Protein AF-A0A645CSG0-F1 (afdb_monomer_lite)

Structure (mmCIF, N/CA/C/O backbone):
data_AF-A0A645CSG0-F1
#
_entry.id   AF-A0A645CSG0-F1
#
loop_
_atom_site.group_PDB
_atom_site.id
_atom_sit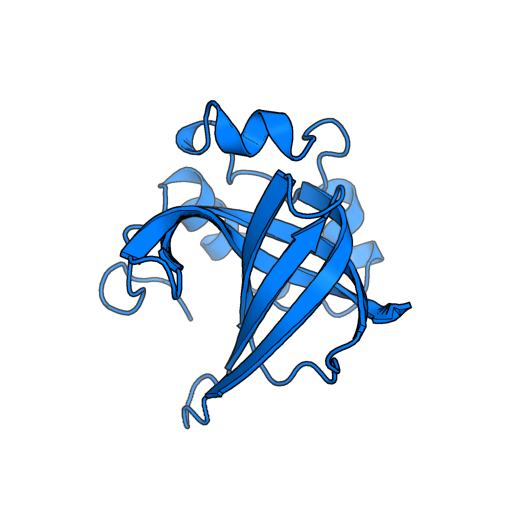e.type_symbol
_atom_site.label_atom_id
_atom_site.label_alt_id
_atom_site.label_comp_id
_atom_site.label_asym_id
_atom_site.label_entity_id
_atom_site.label_seq_id
_atom_site.pdbx_PDB_ins_code
_atom_site.Cartn_x
_atom_site.Cartn_y
_atom_site.Cartn_z
_atom_site.occupancy
_atom_site.B_iso_or_equiv
_atom_site.auth_seq_id
_atom_site.auth_comp_id
_atom_site.auth_asym_id
_atom_site.auth_atom_id
_atom_site.pdbx_PDB_model_num
ATOM 1 N N . MET A 1 1 ? 5.595 -3.168 16.552 1.00 42.88 1 MET A N 1
ATOM 2 C CA . MET A 1 1 ? 5.285 -1.873 15.912 1.00 42.88 1 MET A CA 1
ATOM 3 C C . MET A 1 1 ? 6.464 -1.494 15.038 1.00 42.88 1 MET A C 1
ATOM 5 O O . MET A 1 1 ? 7.577 -1.542 15.539 1.00 42.88 1 MET A O 1
ATOM 9 N N . LEU A 1 2 ? 6.244 -1.114 13.776 1.00 38.47 2 LEU A N 1
ATOM 10 C CA . LEU A 1 2 ? 7.280 -0.575 12.869 1.00 38.47 2 LEU A CA 1
ATOM 11 C C . LEU A 1 2 ? 7.760 0.838 13.285 1.00 38.47 2 LEU A C 1
ATOM 13 O O . LEU A 1 2 ? 8.265 1.604 12.472 1.00 38.47 2 LEU A O 1
ATOM 17 N N . SER A 1 3 ? 7.572 1.211 14.552 1.00 40.81 3 SER A N 1
ATOM 18 C CA . SER A 1 3 ? 7.763 2.559 15.075 1.00 40.81 3 SER A CA 1
ATOM 19 C C . SER A 1 3 ? 9.126 2.703 15.749 1.00 40.81 3 SER A C 1
ATOM 21 O O . SER A 1 3 ? 9.197 2.961 16.943 1.00 40.81 3 SER A O 1
ATOM 23 N N . THR A 1 4 ? 10.203 2.520 14.996 1.00 39.25 4 THR A N 1
ATOM 24 C CA . THR A 1 4 ? 11.488 3.201 15.209 1.00 39.25 4 THR A CA 1
ATOM 25 C C . THR A 1 4 ? 12.302 3.044 13.927 1.00 39.25 4 THR A C 1
ATOM 27 O O . THR A 1 4 ? 12.318 1.973 13.320 1.00 39.25 4 THR A O 1
ATOM 30 N N . ASN A 1 5 ? 13.036 4.090 13.538 1.00 45.50 5 ASN A N 1
ATOM 31 C CA . ASN A 1 5 ? 14.018 4.057 12.442 1.00 45.50 5 ASN A CA 1
ATOM 32 C C . ASN A 1 5 ? 15.084 2.940 12.576 1.00 45.50 5 ASN A C 1
ATOM 34 O O . ASN A 1 5 ? 15.883 2.767 11.664 1.00 45.50 5 ASN A O 1
ATOM 38 N N . ASP A 1 6 ? 15.094 2.180 13.674 1.00 39.22 6 ASP A N 1
ATOM 39 C CA . ASP A 1 6 ? 16.020 1.074 13.924 1.00 39.22 6 ASP A CA 1
ATOM 40 C C . ASP A 1 6 ? 15.569 -0.274 13.332 1.00 39.22 6 ASP A C 1
ATOM 42 O O . ASP A 1 6 ? 16.352 -1.220 13.321 1.00 39.22 6 ASP A O 1
ATOM 46 N N . SER A 1 7 ? 14.327 -0.394 12.841 1.00 43.34 7 SER A N 1
ATOM 47 C CA . SER A 1 7 ? 13.792 -1.668 12.313 1.00 43.34 7 SER A CA 1
ATOM 48 C C . SER A 1 7 ? 13.288 -1.613 10.866 1.00 43.34 7 SER A C 1
ATOM 50 O O . SER A 1 7 ? 13.097 -2.658 10.243 1.00 43.34 7 SER A O 1
ATOM 52 N N . ALA A 1 8 ? 13.125 -0.419 10.290 1.00 47.28 8 ALA A N 1
ATOM 53 C CA . ALA A 1 8 ? 12.802 -0.264 8.876 1.00 47.28 8 ALA A CA 1
ATOM 54 C C . ALA A 1 8 ? 14.089 -0.312 8.025 1.00 47.28 8 ALA A C 1
ATOM 56 O O . ALA A 1 8 ? 15.052 0.382 8.347 1.00 47.28 8 ALA A O 1
ATOM 57 N N . PRO A 1 9 ? 14.131 -1.056 6.901 1.00 54.41 9 PRO A N 1
ATOM 58 C CA . PRO A 1 9 ? 15.322 -1.119 6.045 1.00 54.41 9 PRO A CA 1
ATOM 59 C C . PRO A 1 9 ? 15.612 0.192 5.280 1.00 54.41 9 PRO A C 1
ATOM 61 O O . PRO A 1 9 ? 16.505 0.231 4.435 1.00 54.41 9 PRO A O 1
ATOM 64 N N . PHE A 1 10 ? 14.846 1.256 5.538 1.00 62.50 10 PHE A N 1
ATOM 65 C CA . PHE A 1 10 ? 14.898 2.555 4.873 1.00 62.50 10 PHE A CA 1
ATOM 66 C C . PHE A 1 10 ? 14.321 3.651 5.791 1.00 62.50 10 PHE A C 1
ATOM 68 O O . PHE A 1 10 ? 13.457 3.362 6.622 1.00 62.50 10 PHE A O 1
ATOM 75 N N . PRO A 1 11 ? 14.764 4.915 5.648 1.00 67.06 11 PRO A N 1
ATOM 76 C CA . PRO A 1 11 ? 14.239 6.028 6.432 1.00 67.06 11 PRO A CA 1
ATOM 77 C C . PRO A 1 11 ? 12.787 6.336 6.045 1.00 67.06 11 PRO A C 1
ATOM 79 O O . PRO A 1 11 ? 12.492 6.612 4.881 1.00 67.06 11 PRO A O 1
ATOM 82 N N . ILE A 1 12 ? 11.893 6.322 7.034 1.00 75.94 12 ILE A N 1
ATOM 83 C CA . ILE A 1 12 ? 10.473 6.652 6.860 1.00 75.94 12 ILE A CA 1
ATOM 84 C C . ILE A 1 12 ? 10.283 8.177 7.022 1.00 75.94 12 ILE A C 1
ATOM 86 O O . ILE A 1 12 ? 10.789 8.746 7.995 1.00 75.94 12 ILE A O 1
ATOM 90 N N . PRO A 1 13 ? 9.568 8.865 6.106 1.00 83.06 13 PRO A N 1
ATOM 91 C CA . PRO A 1 13 ? 9.241 10.283 6.226 1.00 83.06 13 PRO A CA 1
ATOM 92 C C . PRO A 1 13 ? 8.512 10.613 7.533 1.00 83.06 13 PRO A C 1
ATOM 94 O O . PRO A 1 13 ? 7.685 9.836 8.005 1.00 83.06 13 PRO A O 1
ATOM 97 N N . GLU A 1 14 ? 8.766 11.802 8.088 1.00 87.06 14 GLU A N 1
ATOM 98 C CA . GLU A 1 14 ? 8.161 12.256 9.351 1.00 87.06 14 GLU A CA 1
ATOM 99 C C . GLU A 1 14 ? 6.629 12.186 9.325 1.00 87.06 14 GLU A C 1
ATOM 101 O O . GLU A 1 14 ? 6.039 11.608 10.231 1.00 87.06 14 GLU A O 1
ATOM 106 N N . LYS A 1 15 ? 5.994 12.667 8.246 1.00 90.25 15 LYS A N 1
ATOM 107 C CA . LYS A 1 15 ? 4.535 12.580 8.063 1.00 90.25 15 LYS A CA 1
ATOM 108 C C . LYS A 1 15 ? 4.014 11.147 8.199 1.00 90.25 15 LYS A C 1
ATOM 110 O O . LYS A 1 15 ? 3.059 10.917 8.935 1.00 90.25 15 LYS A O 1
ATOM 115 N N . SER A 1 16 ? 4.677 10.197 7.538 1.00 89.88 16 SER A N 1
ATOM 116 C CA . SER A 1 16 ? 4.322 8.778 7.597 1.00 89.88 16 SER A CA 1
ATOM 117 C C . SER A 1 16 ? 4.498 8.224 9.011 1.00 89.88 16 SER A C 1
ATOM 119 O O . SER A 1 16 ? 3.626 7.512 9.493 1.00 89.88 16 SER A O 1
ATOM 121 N N . ASN A 1 17 ? 5.574 8.587 9.717 1.00 88.56 17 ASN A N 1
ATOM 122 C CA . ASN A 1 17 ? 5.779 8.179 11.112 1.00 88.56 17 ASN A CA 1
ATOM 123 C C . ASN A 1 17 ? 4.699 8.726 12.054 1.00 88.56 17 ASN A C 1
ATOM 125 O O . ASN A 1 17 ? 4.217 7.989 12.918 1.00 88.56 17 ASN A O 1
ATOM 129 N N . THR A 1 18 ? 4.300 9.989 11.886 1.00 91.88 18 THR A N 1
ATOM 130 C CA . THR A 1 18 ? 3.202 10.590 12.654 1.00 91.88 18 THR A CA 1
ATOM 131 C C . THR A 1 18 ? 1.899 9.841 12.396 1.00 91.88 18 THR A C 1
ATOM 133 O O . THR A 1 18 ? 1.286 9.360 13.346 1.00 91.88 18 THR A O 1
ATOM 136 N N . PHE A 1 19 ? 1.538 9.630 11.126 1.00 94.19 19 PHE A N 1
ATOM 137 C CA . PHE A 1 19 ? 0.323 8.901 10.754 1.00 94.19 19 PHE A CA 1
ATOM 138 C C . PHE A 1 19 ? 0.298 7.480 11.336 1.00 94.19 19 PHE A C 1
ATOM 140 O O . PHE A 1 19 ? -0.701 7.058 11.912 1.00 94.19 19 PHE A O 1
ATOM 147 N N . LEU A 1 20 ? 1.412 6.744 11.242 1.00 91.94 20 LEU A N 1
ATOM 148 C CA . LEU A 1 20 ? 1.533 5.394 11.806 1.00 91.94 20 LEU A CA 1
ATOM 149 C C . LEU A 1 20 ? 1.358 5.367 13.325 1.00 91.94 20 LEU A C 1
ATOM 151 O O . LEU A 1 20 ? 0.818 4.401 13.856 1.00 91.94 20 LEU A O 1
ATOM 155 N N . SER A 1 21 ? 1.827 6.405 14.018 1.00 91.00 21 SER A N 1
ATOM 156 C CA . SER A 1 21 ? 1.740 6.502 15.477 1.00 91.00 21 SER A CA 1
ATOM 157 C C . SER A 1 21 ? 0.322 6.836 15.946 1.00 91.00 21 SER A C 1
ATOM 159 O O . SER A 1 21 ? -0.102 6.361 16.996 1.00 91.00 21 SER A O 1
ATOM 161 N N . GLU A 1 22 ? -0.416 7.628 15.168 1.00 94.94 22 GLU A N 1
ATOM 162 C CA . GLU A 1 22 ? -1.797 8.029 15.465 1.00 94.94 22 GLU A CA 1
ATOM 163 C C . GLU A 1 22 ? -2.826 6.958 15.065 1.00 94.94 22 GLU A C 1
ATOM 165 O O . GLU A 1 22 ? -3.877 6.853 15.696 1.00 94.94 22 GLU A O 1
ATOM 170 N N . HIS A 1 23 ? -2.506 6.129 14.065 1.00 94.94 23 HIS A N 1
ATOM 171 C CA . HIS A 1 23 ? -3.428 5.171 13.442 1.00 94.94 23 HIS A CA 1
ATOM 172 C C . HIS A 1 23 ? -2.858 3.747 13.392 1.00 94.94 23 HIS A C 1
ATOM 174 O O . HIS A 1 23 ? -2.832 3.084 12.352 1.00 94.94 23 HIS A O 1
ATOM 180 N N . THR A 1 24 ? -2.353 3.266 14.529 1.00 89.31 24 THR A N 1
ATOM 181 C CA . THR A 1 24 ? -1.692 1.947 14.617 1.00 89.31 24 THR A CA 1
ATOM 182 C C . THR A 1 24 ? -2.603 0.769 14.247 1.00 89.31 24 THR A C 1
ATOM 184 O O . THR A 1 24 ? -2.116 -0.275 13.821 1.00 89.31 24 THR A O 1
ATOM 187 N N . ASP A 1 25 ? -3.919 0.936 14.375 1.00 93.50 25 ASP A N 1
ATOM 188 C CA . ASP A 1 25 ? -4.961 -0.046 14.073 1.00 93.50 25 ASP A CA 1
ATOM 189 C C . ASP A 1 25 ? -5.346 -0.104 12.583 1.00 93.50 25 ASP A C 1
ATOM 191 O O . ASP A 1 25 ? -6.175 -0.929 12.200 1.00 93.50 25 ASP A O 1
ATOM 195 N N . PHE A 1 26 ? -4.747 0.739 11.733 1.00 95.19 26 PHE A N 1
ATOM 196 C CA . PHE A 1 26 ? -5.016 0.764 10.290 1.00 95.19 26 PHE A CA 1
ATOM 197 C C . PHE A 1 26 ? -4.119 -0.191 9.492 1.00 95.19 26 PHE A C 1
ATOM 199 O O . PHE A 1 26 ? -4.263 -0.277 8.275 1.00 95.19 26 PHE A O 1
ATOM 206 N N . PHE A 1 27 ? -3.181 -0.900 10.126 1.00 93.06 27 PHE A N 1
ATOM 207 C CA . PH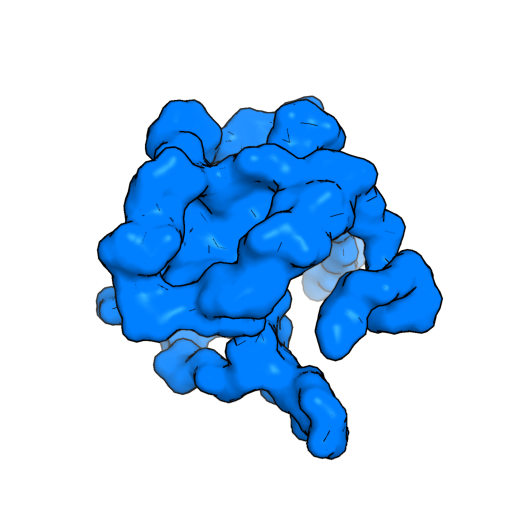E A 1 27 ? -2.163 -1.688 9.425 1.00 93.06 27 PHE A CA 1
ATOM 208 C C . PHE A 1 27 ? -2.045 -3.116 9.997 1.00 93.06 27 PHE A C 1
ATOM 210 O O . PHE A 1 27 ? -1.225 -3.355 10.887 1.00 93.06 27 PHE A O 1
ATOM 217 N N . PRO A 1 28 ? -2.823 -4.084 9.477 1.00 94.00 28 PRO A N 1
ATOM 218 C CA . PRO A 1 28 ? -3.899 -3.912 8.499 1.00 94.00 28 PRO A CA 1
ATOM 219 C C . PRO A 1 28 ? -5.216 -3.456 9.147 1.00 94.00 28 PRO A C 1
ATOM 221 O O . PRO A 1 28 ? -5.564 -3.866 10.258 1.00 94.00 28 PRO A O 1
ATOM 224 N N . ALA A 1 29 ? -5.974 -2.653 8.408 1.00 95.44 29 ALA A N 1
ATOM 225 C CA . ALA A 1 29 ? -7.338 -2.291 8.746 1.00 95.44 29 ALA A CA 1
ATOM 226 C C . ALA A 1 29 ? -8.254 -3.511 8.601 1.00 95.44 29 ALA A C 1
ATOM 228 O O . ALA A 1 29 ? -8.070 -4.354 7.722 1.00 95.44 29 ALA A O 1
ATOM 229 N N . GLN A 1 30 ? -9.269 -3.595 9.457 1.00 93.75 30 GLN A N 1
ATOM 230 C CA . GLN A 1 30 ? -10.212 -4.719 9.469 1.00 93.75 30 GLN A CA 1
ATOM 231 C C . GLN A 1 30 ? -11.331 -4.563 8.432 1.00 93.75 30 GLN A C 1
ATOM 233 O O . GLN A 1 30 ? -12.026 -5.526 8.116 1.00 93.75 30 GLN A O 1
ATOM 238 N N . SER A 1 31 ? -11.534 -3.345 7.927 1.00 95.38 31 SER A N 1
ATOM 239 C CA . SER A 1 31 ? -12.569 -3.016 6.946 1.00 95.38 31 SER A CA 1
ATOM 240 C C . SER A 1 31 ? -12.217 -1.729 6.200 1.00 95.38 31 SER A C 1
ATOM 242 O O . SER A 1 31 ? -11.456 -0.903 6.709 1.00 95.38 31 SER A O 1
ATOM 244 N N . PHE A 1 32 ? -12.796 -1.535 5.015 1.00 95.81 32 PHE A N 1
ATOM 245 C CA . PHE A 1 32 ? -12.658 -0.286 4.264 1.00 95.81 32 PHE A CA 1
ATOM 246 C C . PHE A 1 32 ? -13.243 0.906 5.042 1.00 95.81 32 PHE A C 1
ATOM 248 O O . PHE A 1 32 ? -12.676 1.998 5.045 1.00 95.81 32 PHE A O 1
ATOM 255 N N . GLU A 1 33 ? -14.345 0.690 5.761 1.00 97.19 33 GLU A N 1
ATOM 256 C CA . GLU A 1 33 ? -15.058 1.718 6.516 1.00 97.19 33 GLU A CA 1
ATOM 257 C C . GLU A 1 33 ? -14.195 2.358 7.608 1.00 97.19 33 GLU A C 1
ATOM 259 O O . GLU A 1 33 ? -14.372 3.541 7.896 1.00 97.19 33 GLU A O 1
ATOM 264 N N . GLN A 1 34 ? -13.253 1.600 8.182 1.00 96.81 34 GLN A N 1
ATOM 265 C CA . GLN A 1 34 ? -12.315 2.082 9.202 1.00 96.81 34 GLN A CA 1
ATOM 266 C C . GLN A 1 34 ? -11.387 3.178 8.662 1.00 96.81 34 GLN A C 1
ATOM 268 O O . GLN A 1 34 ? -10.974 4.060 9.409 1.00 96.81 34 GLN A O 1
ATOM 273 N N . ILE A 1 35 ? -11.059 3.122 7.369 1.00 97.31 35 ILE A N 1
ATOM 274 C CA . ILE A 1 35 ? -10.016 3.957 6.769 1.00 97.31 35 ILE A CA 1
ATOM 275 C C . ILE A 1 35 ? -10.543 4.983 5.769 1.00 97.31 35 ILE A C 1
ATOM 277 O O . ILE A 1 35 ? -9.784 5.855 5.356 1.00 97.31 35 ILE A O 1
ATOM 281 N N . GLN A 1 36 ? -11.819 4.899 5.378 1.00 96.75 36 GLN A N 1
ATOM 282 C CA . GLN A 1 36 ? -12.382 5.649 4.250 1.00 96.75 36 GLN A CA 1
ATOM 283 C C . GLN A 1 36 ? -12.146 7.168 4.314 1.00 96.75 36 GLN A C 1
ATOM 285 O O . GLN A 1 36 ? -11.814 7.779 3.298 1.00 96.75 36 GLN A O 1
ATOM 290 N N . ASP A 1 37 ? -12.232 7.761 5.508 1.00 96.88 37 ASP A N 1
ATOM 291 C CA . ASP A 1 37 ? -12.079 9.208 5.723 1.00 96.88 37 ASP A CA 1
ATOM 292 C C . ASP A 1 37 ? -10.619 9.687 5.618 1.00 96.88 37 ASP A C 1
ATOM 294 O O . ASP A 1 37 ? -10.348 10.884 5.501 1.00 96.88 37 ASP A O 1
ATOM 298 N N . TYR A 1 38 ? -9.669 8.751 5.622 1.00 96.81 38 TYR A N 1
ATOM 299 C CA . TYR A 1 38 ? -8.231 9.007 5.561 1.00 96.81 38 TYR A CA 1
ATOM 300 C C . TYR A 1 38 ? -7.645 8.755 4.171 1.00 96.81 38 TYR A C 1
ATOM 302 O O . TYR A 1 38 ? -6.436 8.897 3.974 1.00 96.81 38 TYR A O 1
ATOM 310 N N . ILE A 1 39 ? -8.484 8.390 3.198 1.00 96.50 39 ILE A N 1
ATOM 311 C CA . ILE A 1 39 ? -8.062 8.124 1.825 1.00 96.50 39 ILE A CA 1
ATOM 312 C C . ILE A 1 39 ? -8.113 9.417 1.015 1.00 96.50 39 ILE A C 1
ATOM 314 O O . ILE A 1 39 ? -9.156 10.051 0.865 1.00 96.50 39 ILE A O 1
ATOM 318 N N . ASP A 1 40 ? -6.987 9.776 0.408 1.00 94.69 40 ASP A N 1
ATOM 319 C CA . ASP A 1 40 ? -6.930 10.839 -0.583 1.00 94.69 40 ASP A CA 1
ATOM 320 C C . ASP A 1 40 ? -7.012 10.271 -2.003 1.00 94.69 40 ASP A C 1
ATOM 322 O O . ASP A 1 40 ? -6.030 9.804 -2.586 1.00 94.69 40 ASP A O 1
ATOM 326 N N . LEU A 1 41 ? -8.210 10.335 -2.584 1.00 92.00 41 LEU A N 1
ATOM 327 C CA . LEU A 1 41 ? -8.470 9.864 -3.946 1.00 92.00 41 LEU A CA 1
ATOM 328 C C . LEU A 1 41 ? -7.881 10.781 -5.031 1.00 92.00 41 LEU A C 1
ATOM 330 O O . LEU A 1 41 ? -7.916 10.426 -6.208 1.00 92.00 41 LEU A O 1
ATOM 334 N N . THR A 1 42 ? -7.344 11.952 -4.669 1.00 90.12 42 THR A N 1
ATOM 335 C CA . THR A 1 42 ? -6.714 12.873 -5.631 1.00 90.12 42 THR A CA 1
ATOM 336 C C . THR A 1 42 ? -5.248 12.519 -5.905 1.00 90.12 42 THR A C 1
ATOM 338 O O . THR A 1 42 ? -4.666 12.961 -6.903 1.00 90.12 42 THR A O 1
ATOM 341 N N . ILE A 1 43 ? -4.638 11.677 -5.061 1.00 87.06 43 ILE A N 1
ATOM 342 C CA . ILE A 1 43 ? -3.245 11.254 -5.203 1.00 87.06 43 ILE A CA 1
ATOM 343 C C . ILE A 1 43 ? -3.148 10.086 -6.188 1.00 87.06 43 ILE A C 1
ATOM 345 O O . ILE A 1 43 ? -3.213 8.913 -5.838 1.00 87.06 43 ILE A O 1
ATOM 349 N N . GLU A 1 44 ? -2.934 10.422 -7.455 1.00 85.75 44 GLU A N 1
ATOM 350 C CA . GLU A 1 44 ? -2.562 9.447 -8.481 1.00 85.75 44 GLU A CA 1
ATOM 351 C C . GLU A 1 44 ? -1.106 8.931 -8.358 1.00 85.75 44 GLU A C 1
ATOM 353 O O . GLU A 1 44 ? -0.225 9.662 -7.892 1.00 85.75 44 GLU A O 1
ATOM 358 N N . PRO A 1 45 ? -0.793 7.739 -8.912 1.00 83.38 45 PRO A N 1
ATOM 359 C CA . PRO A 1 45 ? 0.565 7.181 -8.967 1.00 83.38 45 PRO A CA 1
ATOM 360 C C . PRO A 1 45 ? 1.667 8.145 -9.427 1.00 83.38 45 PRO A C 1
ATOM 362 O O . PRO A 1 45 ? 2.746 8.200 -8.841 1.00 83.38 45 PRO A O 1
ATOM 365 N N . LYS A 1 46 ? 1.383 8.971 -10.441 1.00 84.56 46 LYS A N 1
ATOM 366 C CA . LYS A 1 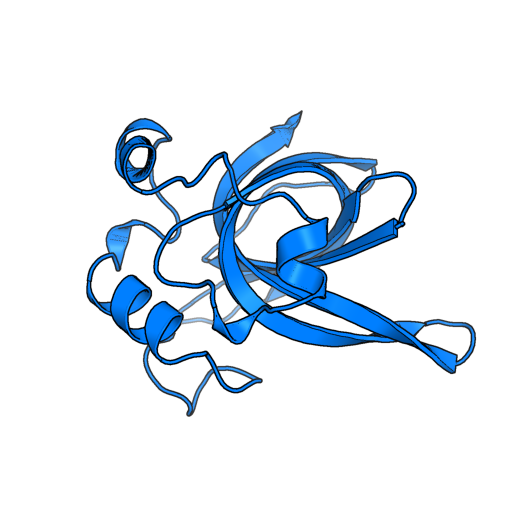46 ? 2.336 9.947 -10.996 1.00 84.56 46 LYS A CA 1
ATOM 367 C C . LYS A 1 46 ? 2.750 11.039 -9.998 1.00 84.56 46 LYS A C 1
ATOM 369 O O . LYS A 1 46 ? 3.795 11.666 -10.180 1.00 84.56 46 LYS A O 1
ATOM 374 N N . HIS A 1 47 ? 1.920 11.316 -8.988 1.00 84.69 47 HIS A N 1
ATOM 375 C CA . HIS A 1 47 ? 2.221 12.309 -7.958 1.00 84.69 47 HIS A CA 1
ATOM 376 C C . HIS A 1 47 ? 3.256 11.777 -6.981 1.00 84.69 47 HIS A C 1
ATOM 378 O O . HIS A 1 47 ? 4.209 12.499 -6.671 1.00 84.69 47 HIS A O 1
ATOM 384 N N . LEU A 1 48 ? 3.105 10.509 -6.581 1.00 79.12 48 LEU A N 1
ATOM 385 C CA . LEU A 1 48 ? 4.073 9.810 -5.748 1.00 79.12 48 LEU A CA 1
ATOM 386 C C . LEU A 1 48 ? 5.446 9.957 -6.400 1.00 79.12 48 LEU A C 1
ATOM 388 O O . LEU A 1 48 ? 6.308 10.641 -5.854 1.00 79.12 48 LEU A O 1
ATOM 392 N N . ASP A 1 49 ? 5.616 9.509 -7.642 1.00 72.06 49 ASP A N 1
ATOM 393 C CA . ASP A 1 49 ? 6.889 9.580 -8.372 1.00 72.06 49 ASP A CA 1
ATOM 394 C C . ASP A 1 49 ? 7.581 10.947 -8.403 1.00 72.06 49 ASP A C 1
ATOM 396 O O . ASP A 1 49 ? 8.810 10.996 -8.429 1.00 72.06 49 ASP A O 1
ATOM 400 N N . LYS A 1 50 ? 6.862 12.069 -8.364 1.00 70.38 50 LYS A N 1
ATOM 401 C CA . LYS A 1 50 ? 7.493 13.396 -8.427 1.00 70.38 50 LYS A CA 1
ATOM 402 C C . LYS A 1 50 ? 7.842 13.991 -7.064 1.00 70.38 50 LYS A C 1
ATOM 404 O O . LYS A 1 50 ? 8.817 14.733 -6.986 1.00 70.38 50 LYS A O 1
ATOM 409 N N . SER A 1 51 ? 7.080 13.703 -6.007 1.00 67.81 51 SER A N 1
ATOM 410 C CA . SER A 1 51 ? 7.227 14.406 -4.721 1.00 67.81 51 SER A CA 1
ATOM 411 C C . SER A 1 51 ? 6.827 13.548 -3.514 1.00 67.81 51 SER A C 1
ATOM 413 O O . SER A 1 51 ? 5.937 13.905 -2.751 1.00 67.81 51 SER A O 1
ATOM 415 N N . HIS A 1 52 ? 7.497 12.408 -3.318 1.00 66.25 52 HIS A N 1
ATOM 416 C CA . HIS A 1 52 ? 7.155 11.453 -2.251 1.00 66.25 52 HIS A CA 1
ATOM 417 C C . HIS A 1 52 ? 7.117 12.069 -0.843 1.00 66.25 52 HIS A C 1
ATOM 419 O O . HIS A 1 52 ? 6.229 11.731 -0.073 1.00 66.25 52 HIS A O 1
ATOM 425 N N . SER A 1 53 ? 8.028 12.990 -0.510 1.00 70.00 53 SER A N 1
ATOM 426 C CA . SER A 1 53 ? 8.089 13.623 0.820 1.00 70.00 53 SER A CA 1
ATOM 427 C C . SER A 1 53 ? 6.883 14.510 1.147 1.00 70.00 53 SER A C 1
ATOM 429 O O . SER A 1 53 ? 6.688 14.877 2.301 1.00 70.00 53 SER A O 1
ATOM 431 N N . SER A 1 54 ? 6.095 14.894 0.139 1.00 79.75 54 SER A N 1
ATOM 432 C CA . SER A 1 54 ? 4.883 15.692 0.336 1.00 79.75 54 SER A CA 1
ATOM 433 C C . SER A 1 54 ? 3.713 14.854 0.857 1.00 79.75 54 SER A C 1
ATOM 435 O O . SER A 1 54 ? 2.769 15.423 1.405 1.00 79.75 54 SER A O 1
ATOM 437 N N . PHE A 1 55 ? 3.799 13.528 0.720 1.00 84.69 55 PHE A N 1
ATOM 438 C CA . PHE A 1 55 ? 2.763 12.558 1.064 1.00 84.69 55 PHE A CA 1
ATOM 439 C C . PHE A 1 55 ? 3.170 11.725 2.290 1.00 84.69 55 PHE A C 1
ATOM 441 O O . PHE A 1 55 ? 4.339 11.709 2.673 1.00 84.69 55 PHE A O 1
ATOM 448 N N . GLY A 1 56 ? 2.203 11.036 2.901 1.00 85.75 56 GLY A N 1
ATOM 449 C CA . GLY A 1 56 ? 2.414 10.226 4.111 1.00 85.75 56 GLY A CA 1
ATOM 450 C C . GLY A 1 56 ? 1.551 10.638 5.304 1.00 85.75 56 GLY A C 1
ATOM 451 O O . GLY A 1 56 ? 1.614 10.002 6.339 1.00 85.75 56 GLY A O 1
ATOM 452 N N . ASP A 1 57 ? 0.735 11.681 5.173 1.00 91.88 57 ASP A N 1
ATOM 453 C CA . ASP A 1 57 ? -0.276 12.111 6.152 1.00 91.88 57 ASP A CA 1
ATOM 454 C C . ASP A 1 57 ? -1.690 11.596 5.819 1.00 91.88 57 ASP A C 1
ATOM 456 O O . ASP A 1 57 ? -2.645 11.884 6.537 1.00 91.88 57 ASP A O 1
ATOM 460 N N . LYS A 1 58 ? -1.827 10.834 4.728 1.00 94.31 58 LYS A N 1
ATOM 461 C CA . LYS A 1 58 ? -3.059 10.185 4.272 1.00 94.31 58 LYS A CA 1
ATOM 462 C C . LYS A 1 58 ? -2.751 8.892 3.525 1.00 94.31 58 LYS A C 1
ATOM 464 O O . LYS A 1 58 ? -1.649 8.713 2.996 1.00 94.31 58 LYS A O 1
ATOM 469 N N . LEU A 1 59 ? -3.756 8.029 3.423 1.00 96.25 59 LEU A N 1
ATOM 470 C CA . LEU A 1 59 ? -3.722 6.843 2.577 1.00 96.25 59 LEU A CA 1
ATOM 471 C C . LEU A 1 59 ? -3.974 7.216 1.114 1.00 96.25 59 LEU A C 1
ATOM 473 O O . LEU A 1 59 ? -4.726 8.138 0.806 1.00 96.25 59 LEU A O 1
ATOM 477 N N . VAL A 1 60 ? -3.376 6.461 0.200 1.00 95.38 60 VAL A N 1
ATOM 478 C CA . VAL A 1 60 ? -3.607 6.560 -1.243 1.00 95.38 60 VAL A CA 1
ATOM 479 C C . VAL A 1 60 ? -4.358 5.335 -1.736 1.00 95.38 60 VAL A C 1
ATOM 481 O O . VAL A 1 60 ? -4.143 4.237 -1.223 1.00 95.38 60 VAL A O 1
ATOM 484 N N . LYS A 1 61 ? -5.196 5.512 -2.762 1.00 95.94 61 LYS A N 1
ATOM 485 C CA . LYS A 1 61 ? -5.829 4.410 -3.493 1.00 95.94 61 LYS A CA 1
ATOM 486 C C . LYS A 1 61 ? -5.090 4.166 -4.802 1.00 95.94 61 LYS A C 1
ATOM 488 O O . LYS A 1 61 ? -4.932 5.081 -5.608 1.00 95.94 61 LYS A O 1
ATOM 493 N N . ILE A 1 62 ? -4.686 2.925 -5.044 1.00 95.00 62 ILE A N 1
ATOM 494 C CA . ILE A 1 62 ? -4.036 2.520 -6.287 1.00 95.00 62 ILE A CA 1
ATOM 495 C C . ILE A 1 62 ? -4.757 1.299 -6.844 1.00 95.00 62 ILE A C 1
ATOM 497 O O . ILE A 1 62 ? -4.730 0.218 -6.264 1.00 95.00 62 ILE A O 1
ATOM 501 N N . ASP A 1 63 ? -5.398 1.483 -7.992 1.00 93.94 63 ASP A N 1
ATOM 502 C CA . ASP A 1 63 ? -6.120 0.422 -8.683 1.00 93.94 63 ASP A CA 1
ATOM 503 C C . ASP A 1 63 ? -5.220 -0.353 -9.655 1.00 93.94 63 ASP A C 1
ATOM 505 O O . ASP A 1 63 ? -4.236 0.166 -10.196 1.00 93.94 63 ASP A O 1
ATOM 509 N N . ASN A 1 64 ? -5.644 -1.585 -9.939 1.00 93.75 64 ASN A N 1
ATOM 510 C CA . ASN A 1 64 ? -5.116 -2.442 -10.997 1.00 93.75 64 ASN A CA 1
ATOM 511 C C . ASN A 1 64 ? -3.615 -2.745 -10.872 1.00 93.75 64 ASN A C 1
ATOM 513 O O . ASN A 1 64 ? -2.890 -2.753 -11.872 1.00 93.75 64 ASN A O 1
ATOM 517 N N . ILE A 1 65 ? -3.139 -2.982 -9.648 1.00 94.62 65 ILE A N 1
ATOM 518 C CA . ILE A 1 65 ? -1.768 -3.438 -9.421 1.00 94.62 65 ILE A CA 1
ATOM 519 C C . ILE A 1 65 ? -1.712 -4.932 -9.715 1.00 94.62 65 ILE A C 1
ATOM 521 O O . ILE A 1 65 ? -2.336 -5.726 -9.019 1.00 94.62 65 ILE A O 1
ATOM 525 N N . ARG A 1 66 ? -0.921 -5.315 -10.714 1.00 94.06 66 ARG A N 1
ATOM 526 C CA . ARG A 1 66 ? -0.581 -6.710 -10.977 1.00 94.06 66 ARG A CA 1
ATOM 527 C C . ARG A 1 66 ? 0.565 -7.133 -10.070 1.00 94.06 66 ARG A C 1
ATOM 529 O O . ARG A 1 66 ? 1.607 -6.472 -10.064 1.00 94.06 66 ARG A O 1
ATOM 536 N N . ILE A 1 67 ? 0.392 -8.239 -9.352 1.00 93.19 67 ILE A N 1
ATOM 537 C CA . ILE A 1 67 ? 1.439 -8.802 -8.493 1.00 93.19 67 ILE A CA 1
ATOM 538 C C . ILE A 1 67 ? 2.391 -9.668 -9.324 1.00 93.19 67 ILE A C 1
ATOM 540 O O . ILE A 1 67 ? 1.969 -10.573 -10.050 1.00 93.19 67 ILE A O 1
ATOM 544 N N . HIS A 1 68 ? 3.688 -9.371 -9.219 1.00 89.31 68 HIS A N 1
ATOM 545 C CA . HIS A 1 68 ? 4.764 -10.102 -9.903 1.00 89.31 68 HIS A CA 1
ATOM 546 C C . HIS A 1 68 ? 5.474 -11.068 -8.970 1.00 89.31 68 HIS A C 1
ATOM 548 O O . HIS A 1 68 ? 5.876 -12.150 -9.391 1.00 89.31 68 HIS A O 1
ATOM 554 N N . GLN A 1 69 ? 5.636 -10.668 -7.711 1.00 87.94 69 GLN A N 1
ATOM 555 C CA . GLN A 1 69 ? 6.298 -11.465 -6.693 1.00 87.94 69 GLN A CA 1
ATOM 556 C C . GLN A 1 69 ? 5.661 -11.192 -5.334 1.00 87.94 69 GLN A C 1
ATOM 558 O O . GLN A 1 69 ? 5.355 -10.047 -5.002 1.00 87.94 69 GLN A O 1
ATOM 563 N N . ALA A 1 70 ? 5.521 -12.252 -4.548 1.00 88.94 70 ALA A N 1
ATOM 564 C CA . ALA A 1 70 ? 5.195 -12.194 -3.136 1.00 88.94 70 ALA A CA 1
ATOM 565 C C . ALA A 1 70 ? 6.296 -12.924 -2.366 1.00 88.94 70 ALA A C 1
ATOM 567 O O . ALA A 1 70 ? 6.698 -14.027 -2.744 1.00 88.94 70 ALA A O 1
ATOM 568 N N . GLN A 1 71 ? 6.808 -12.298 -1.313 1.00 87.69 71 GLN A N 1
ATOM 569 C CA . GLN A 1 71 ? 7.766 -12.908 -0.404 1.00 87.69 71 GLN A CA 1
ATOM 570 C C . GLN A 1 71 ? 7.235 -12.817 1.016 1.00 87.69 71 GLN A C 1
ATOM 572 O O . GLN A 1 71 ? 6.954 -11.730 1.518 1.00 87.69 71 GLN A O 1
ATOM 577 N N . PHE A 1 72 ? 7.111 -13.975 1.649 1.00 87.12 72 PHE A N 1
ATOM 578 C CA . PHE A 1 72 ? 6.666 -14.080 3.023 1.00 87.12 72 PHE A CA 1
ATOM 579 C C . PHE A 1 72 ? 7.864 -14.146 3.972 1.00 87.12 72 PHE A C 1
ATOM 581 O O . PHE A 1 72 ? 8.839 -14.852 3.703 1.00 87.12 72 PHE A O 1
ATOM 588 N N . TYR A 1 73 ? 7.776 -13.405 5.073 1.00 86.44 73 TYR A N 1
ATOM 589 C CA . TYR A 1 73 ? 8.769 -13.382 6.134 1.00 86.44 73 TYR A CA 1
ATOM 590 C C . TYR A 1 73 ? 8.124 -13.812 7.450 1.00 86.44 73 TYR A C 1
ATOM 592 O O . TYR A 1 73 ? 7.279 -13.114 8.018 1.00 86.44 73 TYR A O 1
ATOM 600 N N . GLU A 1 74 ? 8.568 -14.965 7.943 1.00 82.00 74 GLU A N 1
ATOM 601 C CA . GLU A 1 74 ? 8.212 -15.501 9.255 1.00 82.00 74 GLU A CA 1
ATOM 602 C C . GLU A 1 74 ? 9.053 -14.816 10.339 1.00 82.00 74 GLU A C 1
ATOM 604 O O . GLU A 1 74 ? 10.069 -15.337 10.793 1.00 82.00 74 GLU A O 1
ATOM 609 N N . ASP A 1 75 ? 8.653 -13.610 10.735 1.00 78.31 75 ASP A N 1
ATOM 610 C CA . ASP A 1 75 ? 9.142 -12.986 11.965 1.00 78.31 75 ASP A CA 1
ATOM 611 C C . ASP A 1 75 ? 8.235 -13.405 13.133 1.00 78.31 75 ASP A C 1
ATOM 613 O O . ASP A 1 75 ? 7.009 -13.319 13.047 1.00 78.31 75 ASP A O 1
ATOM 617 N N . ALA A 1 76 ? 8.837 -13.877 14.229 1.00 71.31 76 ALA A N 1
ATOM 618 C CA . ALA A 1 76 ? 8.110 -14.409 15.383 1.00 71.31 76 ALA A CA 1
ATOM 619 C C . ALA A 1 76 ? 7.232 -13.366 16.104 1.00 71.31 76 ALA A C 1
ATOM 621 O O . ALA A 1 76 ? 6.317 -13.741 16.836 1.00 71.31 76 ALA A O 1
ATOM 622 N N . TYR A 1 77 ? 7.510 -12.074 15.918 1.00 73.62 77 TYR A N 1
ATOM 623 C CA . TYR A 1 77 ? 6.808 -10.966 16.562 1.00 73.62 77 TYR A CA 1
ATOM 624 C C . TYR A 1 77 ? 5.959 -10.157 15.583 1.00 73.62 77 TYR A C 1
ATOM 626 O O . TYR A 1 77 ? 4.940 -9.595 15.989 1.00 73.62 77 TYR A O 1
ATOM 634 N N . LEU A 1 78 ? 6.366 -10.071 14.314 1.00 80.38 78 LEU A N 1
ATOM 635 C CA . LEU A 1 78 ? 5.619 -9.349 13.288 1.00 80.38 78 LEU A CA 1
ATOM 636 C C . LEU A 1 78 ? 5.774 -10.005 11.907 1.00 80.38 78 LEU A C 1
ATOM 638 O O . LEU A 1 78 ? 6.535 -9.498 11.070 1.00 80.38 78 LEU A O 1
ATOM 642 N N . PRO A 1 79 ? 5.053 -11.111 11.638 1.00 86.88 79 PRO A N 1
ATOM 643 C CA . PRO A 1 79 ? 5.057 -11.710 10.312 1.00 86.88 79 PRO A CA 1
ATOM 644 C C . PRO A 1 79 ? 4.630 -10.661 9.289 1.00 86.88 79 PRO A C 1
ATOM 646 O O . PRO A 1 79 ? 3.761 -9.830 9.566 1.00 86.88 79 PRO A O 1
ATOM 649 N N . HIS A 1 80 ? 5.259 -10.666 8.120 1.00 88.44 80 HIS A N 1
ATOM 650 C CA . HIS A 1 80 ? 4.944 -9.701 7.075 1.00 88.44 80 HIS A CA 1
ATOM 651 C C . HIS A 1 80 ? 5.167 -10.283 5.685 1.00 88.44 80 HIS A C 1
ATOM 653 O O . HIS A 1 80 ? 5.973 -11.189 5.471 1.00 88.44 80 HIS A O 1
ATOM 659 N N . THR A 1 81 ? 4.448 -9.719 4.723 1.00 90.88 81 THR A N 1
ATOM 660 C CA . THR A 1 81 ? 4.554 -10.063 3.308 1.00 90.88 81 THR A CA 1
ATOM 661 C C . THR A 1 81 ? 5.050 -8.846 2.540 1.00 90.88 81 THR A C 1
ATOM 663 O O . THR A 1 81 ? 4.489 -7.756 2.662 1.00 90.88 81 THR A O 1
ATOM 666 N N . LEU A 1 82 ? 6.098 -9.023 1.739 1.00 89.94 82 LEU A N 1
ATOM 667 C CA . LEU A 1 82 ? 6.554 -8.026 0.779 1.00 89.94 82 LEU A CA 1
ATOM 668 C C . LEU A 1 82 ? 6.043 -8.402 -0.609 1.00 89.94 82 LEU A C 1
ATOM 670 O O . LEU A 1 82 ? 6.370 -9.471 -1.129 1.00 89.94 82 LEU A O 1
ATOM 674 N N . LEU A 1 83 ? 5.268 -7.510 -1.219 1.00 91.56 83 LEU A N 1
ATOM 675 C CA . LEU A 1 83 ? 4.798 -7.669 -2.589 1.00 91.56 83 LEU A CA 1
ATOM 676 C C . LEU A 1 83 ? 5.560 -6.723 -3.515 1.00 91.56 83 LEU A C 1
ATOM 678 O O . LEU A 1 83 ? 5.735 -5.539 -3.214 1.00 91.56 83 LEU A O 1
ATOM 682 N N . LEU A 1 84 ? 5.963 -7.247 -4.669 1.00 90.62 84 LEU A N 1
ATOM 683 C CA . LEU A 1 84 ? 6.403 -6.456 -5.810 1.00 90.62 84 LEU A CA 1
ATOM 684 C C . LEU A 1 84 ? 5.289 -6.469 -6.850 1.00 90.62 84 LEU A C 1
ATOM 686 O O . LEU A 1 84 ? 4.923 -7.522 -7.381 1.00 90.62 84 LEU A O 1
ATOM 690 N N . GLY A 1 85 ? 4.769 -5.287 -7.154 1.00 91.81 85 GLY A N 1
ATOM 691 C CA . GLY A 1 85 ? 3.685 -5.117 -8.110 1.00 91.81 85 GLY A CA 1
ATOM 692 C C . GLY A 1 85 ? 3.902 -3.917 -9.015 1.00 91.81 85 GLY A C 1
ATOM 693 O O . GLY A 1 85 ? 4.721 -3.041 -8.736 1.00 91.81 85 GLY A O 1
ATOM 694 N N . SER A 1 86 ? 3.155 -3.866 -10.110 1.00 92.56 86 SER A N 1
ATOM 695 C CA . SER A 1 86 ? 3.115 -2.681 -10.965 1.00 92.56 86 SER A CA 1
ATOM 696 C C . SER A 1 86 ? 1.742 -2.484 -11.588 1.00 92.56 86 SER A C 1
ATOM 698 O O . SER A 1 86 ? 0.957 -3.425 -11.705 1.00 92.56 86 SER A O 1
ATOM 700 N N . ASN A 1 87 ? 1.446 -1.255 -11.998 1.00 91.69 87 ASN A N 1
ATOM 701 C CA . ASN A 1 87 ? 0.255 -0.948 -12.787 1.00 91.69 87 ASN A CA 1
ATOM 702 C C . ASN A 1 87 ? 0.634 -0.210 -14.082 1.00 91.69 87 ASN A C 1
ATOM 704 O O . ASN A 1 87 ? 1.814 0.011 -14.372 1.00 91.69 87 ASN A O 1
ATOM 708 N N . ASN A 1 88 ? -0.379 0.123 -14.891 1.00 85.38 88 ASN A N 1
ATOM 709 C CA . ASN A 1 88 ? -0.228 0.864 -16.147 1.00 85.38 88 ASN A CA 1
ATOM 710 C C . ASN A 1 88 ? 0.875 0.277 -17.053 1.00 85.38 88 ASN A C 1
ATOM 712 O O . ASN A 1 88 ? 1.822 0.966 -17.427 1.00 85.38 88 ASN A O 1
ATOM 716 N N . PHE A 1 89 ? 0.779 -1.026 -17.339 1.00 80.00 89 PHE A N 1
ATOM 717 C CA . PHE A 1 89 ? 1.748 -1.781 -18.148 1.00 80.00 89 PHE A CA 1
ATOM 718 C C . PHE A 1 89 ? 3.199 -1.738 -17.631 1.00 80.00 89 PHE A C 1
ATOM 720 O O . PHE A 1 89 ? 4.137 -1.890 -18.407 1.00 80.00 89 PHE A O 1
ATOM 727 N N . GLY A 1 90 ? 3.391 -1.562 -16.320 1.00 78.25 90 GLY A N 1
ATOM 728 C CA . GLY A 1 90 ? 4.715 -1.518 -15.696 1.00 78.25 90 GLY A CA 1
ATOM 729 C C . GLY A 1 90 ? 5.298 -0.117 -15.537 1.00 78.25 90 GLY A C 1
ATOM 730 O O . GLY A 1 90 ? 6.417 0.005 -15.050 1.00 78.25 90 GLY A O 1
ATOM 731 N N . ASN A 1 91 ? 4.555 0.933 -15.899 1.00 84.44 91 ASN A N 1
ATOM 732 C CA . ASN A 1 91 ? 5.031 2.313 -15.779 1.00 84.44 91 ASN A CA 1
ATOM 733 C C . ASN A 1 91 ? 5.248 2.751 -14.327 1.00 84.44 91 ASN A C 1
ATOM 735 O O . ASN A 1 91 ? 6.129 3.568 -14.074 1.00 84.44 91 ASN A O 1
ATOM 739 N N . PHE A 1 92 ? 4.469 2.216 -13.384 1.00 89.44 92 PHE A N 1
ATOM 740 C CA . PHE A 1 92 ? 4.629 2.504 -11.961 1.00 89.44 92 PHE A CA 1
ATOM 741 C C . PHE A 1 92 ? 4.839 1.204 -11.198 1.00 89.44 92 PHE A C 1
ATOM 743 O O . PHE A 1 92 ? 4.015 0.293 -11.290 1.00 89.44 92 PHE A O 1
ATOM 750 N N . THR A 1 93 ? 5.946 1.126 -10.461 1.00 90.94 93 THR A N 1
ATOM 751 C CA . THR A 1 93 ? 6.345 -0.062 -9.699 1.00 90.94 93 THR A CA 1
ATOM 752 C C . THR A 1 93 ? 6.289 0.221 -8.204 1.00 90.94 93 THR A C 1
ATOM 754 O O . THR A 1 93 ? 6.607 1.327 -7.761 1.00 90.94 93 THR A O 1
ATOM 757 N N . TYR A 1 94 ? 5.895 -0.785 -7.427 1.00 91.69 94 TYR A N 1
ATOM 758 C CA . TYR A 1 94 ? 5.611 -0.654 -6.004 1.00 91.69 94 TYR A CA 1
ATOM 759 C C . TYR A 1 94 ? 6.285 -1.755 -5.190 1.00 91.69 94 TYR A C 1
ATOM 761 O O . TYR A 1 94 ? 6.169 -2.933 -5.528 1.00 91.69 94 TYR A O 1
ATOM 769 N N . PHE A 1 95 ? 6.909 -1.358 -4.082 1.00 91.25 95 PHE A N 1
ATOM 770 C CA . PHE A 1 95 ? 7.203 -2.239 -2.955 1.00 91.25 95 PHE A CA 1
ATOM 771 C C . PHE A 1 95 ? 6.115 -2.062 -1.906 1.00 91.25 95 PHE A C 1
ATOM 773 O O . PHE A 1 95 ? 6.000 -0.989 -1.314 1.00 91.25 95 PHE A O 1
ATOM 780 N N . ILE A 1 96 ? 5.312 -3.101 -1.697 1.00 93.38 96 ILE A N 1
ATOM 781 C CA . ILE A 1 96 ? 4.149 -3.057 -0.813 1.00 93.38 96 ILE A CA 1
ATOM 782 C C . ILE A 1 96 ? 4.438 -3.940 0.397 1.00 93.38 96 ILE A C 1
ATOM 784 O O . ILE A 1 96 ? 4.497 -5.165 0.288 1.00 93.38 96 ILE A O 1
ATOM 788 N N . TYR A 1 97 ? 4.622 -3.304 1.547 1.00 92.56 97 TYR A N 1
ATOM 789 C CA . TYR A 1 97 ? 4.767 -3.970 2.833 1.00 92.56 97 TYR A CA 1
ATOM 790 C C . TYR A 1 97 ? 3.382 -4.260 3.401 1.00 92.56 97 TYR A C 1
ATOM 792 O O . TYR A 1 97 ? 2.575 -3.347 3.550 1.00 92.56 97 TYR A O 1
ATOM 800 N N . CYS A 1 98 ? 3.110 -5.515 3.733 1.00 92.56 98 CYS A N 1
ATOM 801 C CA . CYS A 1 98 ? 1.864 -5.940 4.357 1.00 92.56 98 CYS A CA 1
ATOM 802 C C . CYS A 1 98 ? 2.185 -6.562 5.713 1.00 92.56 98 CYS A C 1
ATOM 804 O O . CYS A 1 98 ? 2.990 -7.490 5.781 1.00 92.56 98 CYS A O 1
ATOM 806 N N . ILE A 1 99 ? 1.566 -6.069 6.785 1.00 90.31 99 ILE A N 1
ATOM 807 C CA . ILE A 1 99 ? 1.663 -6.719 8.094 1.00 90.31 99 ILE A CA 1
ATOM 808 C C . ILE A 1 99 ? 0.778 -7.969 8.070 1.00 90.31 99 ILE A C 1
ATOM 810 O O . ILE A 1 99 ? -0.395 -7.901 7.710 1.00 90.31 99 ILE A O 1
ATOM 814 N N . GLY A 1 100 ? 1.353 -9.103 8.458 1.00 86.75 100 GLY A N 1
ATOM 815 C CA . GLY A 1 100 ? 0.743 -10.421 8.371 1.00 86.75 100 GLY A CA 1
ATOM 816 C C . GLY A 1 100 ? 0.904 -11.088 7.003 1.00 86.75 100 GLY A C 1
ATOM 817 O O . GLY A 1 100 ? 1.742 -10.718 6.171 1.00 86.75 100 GLY A O 1
ATOM 818 N N . ASN A 1 101 ? 0.078 -12.109 6.792 1.00 81.94 101 ASN A N 1
ATOM 819 C CA . ASN A 1 101 ? 0.076 -12.920 5.581 1.00 81.94 101 ASN A CA 1
ATOM 820 C C . ASN A 1 101 ? -1.013 -12.393 4.657 1.00 81.94 101 ASN A C 1
ATOM 822 O O . ASN A 1 101 ? -2.164 -12.263 5.074 1.00 81.94 101 ASN A O 1
ATOM 826 N N . VAL A 1 102 ? -0.657 -12.126 3.406 1.00 84.12 102 VAL A N 1
ATOM 827 C CA . VAL A 1 102 ? -1.624 -11.765 2.369 1.00 84.12 102 VAL A CA 1
ATOM 828 C C . VAL A 1 102 ? -1.661 -12.894 1.350 1.00 84.12 102 VAL A C 1
ATOM 830 O O . VAL A 1 102 ? -0.634 -13.227 0.760 1.00 84.12 102 VAL A O 1
ATOM 833 N N . ASP A 1 103 ? -2.840 -13.486 1.165 1.00 82.75 103 ASP A N 1
ATOM 834 C CA . ASP A 1 103 ? -3.069 -14.563 0.201 1.00 82.75 103 ASP A CA 1
ATOM 835 C C . ASP A 1 103 ? -3.276 -13.966 -1.199 1.00 82.75 103 ASP A C 1
ATOM 837 O O . ASP A 1 103 ? -4.399 -13.734 -1.639 1.00 82.75 103 ASP A O 1
ATOM 841 N N . VAL A 1 104 ? -2.166 -13.611 -1.851 1.00 82.62 104 VAL A N 1
ATOM 842 C CA . VAL A 1 104 ? -2.126 -13.106 -3.231 1.00 82.62 104 VAL A CA 1
ATOM 843 C C . VAL A 1 104 ? -1.168 -13.939 -4.067 1.00 82.62 104 VAL A C 1
ATOM 845 O O . VAL A 1 104 ? -0.056 -14.267 -3.643 1.00 82.62 104 VAL A O 1
ATOM 848 N N . TYR A 1 105 ? -1.581 -14.238 -5.291 1.00 75.88 105 TYR A N 1
ATOM 849 C CA . TYR A 1 105 ? -0.849 -15.074 -6.226 1.00 75.88 105 TYR A CA 1
ATOM 850 C C . TYR A 1 105 ? -0.278 -14.255 -7.383 1.00 75.88 105 TYR A C 1
ATOM 852 O O . TYR A 1 105 ? -0.725 -13.155 -7.720 1.00 75.88 105 TYR A O 1
ATOM 860 N N . ALA A 1 106 ? 0.746 -14.811 -8.030 1.00 65.88 106 ALA A N 1
ATOM 861 C CA . ALA A 1 106 ? 1.233 -14.263 -9.286 1.00 65.88 106 ALA A CA 1
ATOM 862 C C . ALA A 1 106 ? 0.084 -14.270 -10.310 1.00 65.88 106 ALA A C 1
ATOM 864 O O . ALA A 1 106 ? -0.514 -15.318 -10.531 1.00 65.88 106 ALA A O 1
ATOM 865 N N . GLN A 1 107 ? -0.142 -13.125 -10.970 1.00 72.75 107 GLN A N 1
ATOM 866 C CA . GLN A 1 107 ? -1.258 -12.810 -11.890 1.00 72.75 107 GLN A CA 1
ATOM 867 C C . GLN A 1 107 ? -2.502 -12.173 -11.261 1.00 72.75 107 GLN A C 1
ATOM 869 O O . GLN A 1 107 ? -3.284 -11.596 -12.022 1.00 72.75 107 GLN A O 1
ATOM 874 N N . ASP A 1 108 ? -2.636 -12.167 -9.934 1.00 85.75 108 ASP A N 1
ATOM 875 C CA . ASP A 1 108 ? -3.723 -11.434 -9.286 1.00 85.75 108 ASP A CA 1
ATOM 876 C C . ASP A 1 108 ? -3.594 -9.937 -9.557 1.00 85.75 108 ASP A C 1
ATOM 878 O O . ASP A 1 108 ? -2.493 -9.381 -9.720 1.00 85.75 108 ASP A O 1
ATOM 882 N N . THR A 1 109 ? -4.748 -9.279 -9.604 1.00 91.69 109 THR A N 1
ATOM 883 C CA . THR A 1 109 ? -4.825 -7.827 -9.676 1.00 91.69 109 THR A CA 1
ATOM 884 C C . THR A 1 109 ? -5.464 -7.305 -8.404 1.00 91.69 109 THR A C 1
ATOM 886 O O . THR A 1 109 ? -6.538 -7.749 -8.019 1.00 91.69 109 THR A O 1
ATOM 889 N N . ILE A 1 110 ? -4.827 -6.334 -7.757 1.00 95.12 110 ILE A N 1
ATOM 890 C CA . ILE A 1 110 ? -5.338 -5.758 -6.513 1.00 95.12 110 ILE A CA 1
ATOM 891 C C . ILE A 1 110 ? -5.711 -4.283 -6.674 1.00 95.12 110 ILE A C 1
ATOM 893 O O . ILE A 1 110 ? -5.125 -3.549 -7.481 1.00 95.12 110 ILE A O 1
ATOM 897 N N . THR A 1 111 ? -6.671 -3.846 -5.863 1.00 95.75 111 THR A N 1
ATOM 898 C CA . THR A 1 111 ? -6.807 -2.446 -5.456 1.00 95.75 111 THR A CA 1
ATOM 899 C C . THR A 1 111 ? -6.183 -2.304 -4.070 1.00 95.75 111 THR A C 1
ATOM 901 O O . THR A 1 111 ? -6.522 -3.033 -3.140 1.00 95.75 111 THR A O 1
ATOM 904 N N . LEU A 1 112 ? -5.239 -1.375 -3.946 1.00 96.31 112 LEU A N 1
ATOM 905 C CA . LEU A 1 112 ? -4.459 -1.142 -2.738 1.00 96.31 112 LEU A CA 1
ATOM 906 C C . LEU A 1 112 ? -4.839 0.195 -2.105 1.00 96.31 112 LEU A C 1
ATOM 908 O O . LEU A 1 112 ? -4.831 1.223 -2.785 1.00 96.31 112 LEU A O 1
ATOM 912 N N . TYR A 1 113 ? -5.064 0.180 -0.794 1.00 97.12 113 TYR A N 1
ATOM 913 C CA . TYR A 1 113 ? -5.145 1.371 0.044 1.00 97.12 113 TYR A CA 1
ATOM 914 C C . TYR A 1 113 ? -3.945 1.375 0.981 1.00 97.12 113 TYR A C 1
ATOM 916 O O . TYR A 1 113 ? -3.786 0.470 1.805 1.00 97.12 113 TYR A O 1
ATOM 924 N N . ALA A 1 114 ? -3.051 2.346 0.818 1.00 95.88 114 ALA A N 1
ATOM 925 C CA . ALA A 1 114 ? -1.741 2.287 1.455 1.00 95.88 114 ALA A CA 1
ATOM 926 C C . ALA A 1 114 ? -1.211 3.644 1.890 1.00 95.88 114 ALA A C 1
ATOM 928 O O . ALA A 1 114 ? -1.524 4.671 1.297 1.00 95.88 114 ALA A O 1
ATOM 929 N N . LEU A 1 115 ? -0.344 3.625 2.897 1.00 95.12 115 LEU A N 1
ATOM 930 C CA . LEU A 1 115 ? 0.421 4.786 3.314 1.00 95.12 115 LEU A CA 1
ATOM 931 C C . LEU A 1 115 ? 1.699 4.897 2.473 1.00 95.12 115 LEU A C 1
ATOM 933 O O . LEU A 1 115 ? 2.488 3.945 2.445 1.00 95.12 115 LEU A O 1
ATOM 937 N N . PRO A 1 116 ? 1.957 6.039 1.817 1.00 92.81 116 PRO A N 1
ATOM 938 C CA . PRO A 1 116 ? 3.247 6.291 1.193 1.00 92.81 116 PRO A CA 1
ATOM 939 C C . PRO A 1 116 ? 4.368 6.343 2.235 1.00 92.81 116 PRO A C 1
ATOM 941 O O . PRO A 1 116 ? 4.301 7.115 3.190 1.00 92.81 116 PRO A O 1
ATOM 944 N N . LEU A 1 117 ? 5.416 5.541 2.032 1.00 88.06 117 LEU A N 1
ATOM 945 C CA . LEU A 1 117 ? 6.609 5.513 2.885 1.00 88.06 117 LEU A CA 1
ATOM 946 C C . LEU A 1 117 ? 7.849 6.119 2.218 1.00 88.06 117 LEU A C 1
ATOM 948 O O . LEU A 1 117 ? 8.876 6.257 2.866 1.00 88.06 117 LEU A O 1
ATOM 952 N N . GLY A 1 118 ? 7.795 6.458 0.930 1.00 83.69 118 GLY A N 1
ATOM 953 C CA . GLY A 1 118 ? 8.928 7.049 0.214 1.00 83.69 118 GLY A CA 1
ATOM 954 C C . GLY A 1 118 ? 9.292 6.302 -1.065 1.00 83.69 118 GLY A C 1
ATOM 955 O O . GLY A 1 118 ? 8.452 5.633 -1.664 1.00 83.69 118 GLY A O 1
ATOM 956 N N . LYS A 1 119 ? 10.548 6.450 -1.504 1.00 78.00 119 LYS A N 1
ATOM 957 C CA . LYS A 1 119 ? 11.087 5.794 -2.703 1.00 78.00 119 LYS A CA 1
ATOM 958 C C . LYS A 1 119 ? 12.146 4.769 -2.349 1.00 78.00 119 LYS A C 1
ATOM 960 O O . LYS A 1 119 ? 13.052 5.056 -1.573 1.00 78.00 119 LYS A O 1
ATOM 965 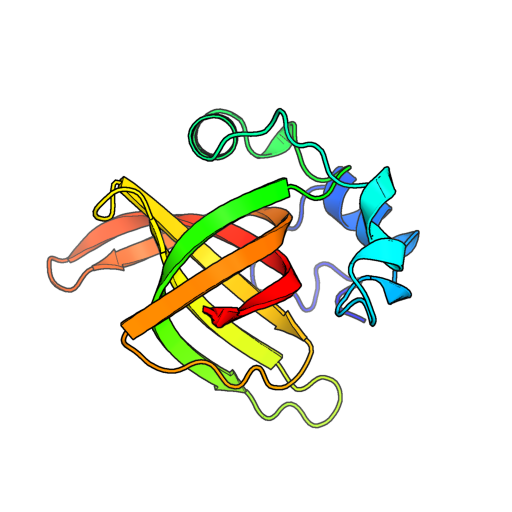N N . GLY A 1 120 ? 12.085 3.650 -3.051 1.00 72.69 120 GLY A N 1
ATOM 966 C CA . GLY A 1 120 ? 13.149 2.671 -3.148 1.00 72.69 120 GLY A CA 1
ATOM 967 C C . GLY A 1 120 ? 13.571 2.488 -4.600 1.00 72.69 120 GLY A C 1
ATOM 968 O O . GLY A 1 120 ? 13.065 3.131 -5.525 1.00 72.69 120 GLY A O 1
ATOM 969 N N . SER A 1 121 ? 14.508 1.576 -4.808 1.00 70.19 121 SER A N 1
ATOM 970 C CA . SER A 1 121 ? 14.837 1.079 -6.138 1.00 70.19 121 SER A CA 1
ATOM 971 C C . SER A 1 121 ? 15.288 -0.368 -6.041 1.00 70.19 121 SER A C 1
ATOM 973 O O . SER A 1 121 ? 15.755 -0.796 -4.986 1.00 70.19 121 SER A O 1
ATOM 975 N N . TYR A 1 122 ? 15.170 -1.107 -7.138 1.00 69.69 122 TYR A N 1
ATOM 976 C CA . TYR A 1 122 ? 15.770 -2.430 -7.258 1.00 69.69 122 TYR A CA 1
ATOM 977 C C . TYR A 1 122 ? 16.552 -2.557 -8.551 1.00 69.69 122 TYR A C 1
ATOM 979 O O . TYR A 1 122 ? 16.313 -1.847 -9.528 1.00 69.69 122 TYR A O 1
ATOM 987 N N . THR A 1 123 ? 17.499 -3.484 -8.551 1.00 70.75 123 THR A N 1
ATOM 988 C CA . THR A 1 123 ? 18.271 -3.814 -9.741 1.00 70.75 123 THR A CA 1
ATOM 989 C C . THR A 1 123 ? 17.511 -4.866 -10.533 1.00 70.75 123 THR A C 1
ATOM 991 O O . THR A 1 123 ? 17.282 -5.976 -10.057 1.00 70.75 123 THR A O 1
ATOM 994 N N . SER A 1 124 ? 17.098 -4.509 -11.745 1.00 66.94 124 SER A N 1
ATOM 995 C CA . SER A 1 124 ? 16.509 -5.460 -12.689 1.00 66.94 124 SER A CA 1
ATOM 996 C C . SER A 1 124 ? 17.534 -6.500 -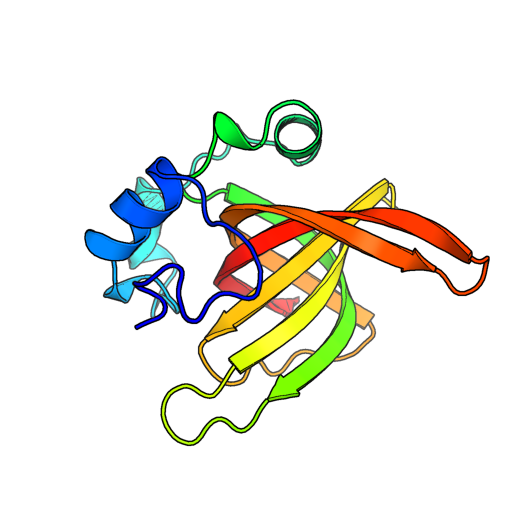13.154 1.00 66.94 124 SER A C 1
ATOM 998 O O . SER A 1 124 ? 18.743 -6.301 -13.045 1.00 66.94 124 SER A O 1
ATOM 1000 N N . THR A 1 125 ? 17.059 -7.582 -13.773 1.00 69.88 125 THR A N 1
ATOM 1001 C CA . THR A 1 125 ? 17.910 -8.607 -14.411 1.00 69.88 125 THR A CA 1
ATOM 1002 C C . THR A 1 125 ? 18.816 -8.054 -15.518 1.00 69.88 125 THR A C 1
ATOM 1004 O O . THR A 1 125 ? 19.789 -8.697 -15.896 1.00 69.88 125 THR A O 1
ATOM 1007 N N . LEU A 1 126 ? 18.524 -6.847 -16.013 1.00 73.81 126 LEU A N 1
ATOM 1008 C CA . LEU A 1 126 ? 19.323 -6.103 -16.988 1.00 73.81 126 LEU A CA 1
ATOM 1009 C C . LEU A 1 126 ? 20.317 -5.130 -16.324 1.00 73.81 126 LEU A C 1
ATOM 1011 O O . LEU A 1 126 ? 20.780 -4.191 -16.969 1.00 73.81 126 LEU A O 1
ATOM 1015 N N . ASN A 1 127 ? 20.606 -5.300 -15.029 1.00 72.50 127 ASN A N 1
ATOM 1016 C CA . ASN A 1 127 ? 21.471 -4.432 -14.217 1.00 72.50 127 ASN A CA 1
ATOM 1017 C C . ASN A 1 127 ? 21.072 -2.946 -14.214 1.00 72.50 127 ASN A C 1
ATOM 1019 O O . ASN A 1 127 ? 21.875 -2.076 -13.882 1.00 72.50 127 ASN A O 1
ATOM 1023 N N . SER A 1 128 ? 19.824 -2.641 -14.567 1.00 71.00 128 SER A N 1
ATOM 1024 C CA . SER A 1 128 ? 19.289 -1.280 -14.539 1.00 71.00 128 SER A CA 1
ATOM 1025 C C . SER A 1 128 ? 18.534 -1.051 -13.234 1.00 71.00 128 SER A C 1
ATOM 1027 O O . SER A 1 128 ? 17.740 -1.909 -12.836 1.00 71.00 128 SER A O 1
ATOM 1029 N N . SER A 1 129 ? 18.773 0.092 -12.586 1.00 77.31 129 SER A N 1
ATOM 1030 C CA . SER A 1 129 ? 18.013 0.523 -11.408 1.00 77.31 129 SER A CA 1
ATOM 1031 C C . SER A 1 129 ? 16.606 0.935 -11.834 1.00 77.31 129 SER A C 1
ATOM 1033 O O . SER A 1 129 ? 16.439 1.813 -12.682 1.00 77.31 129 SER A O 1
ATOM 1035 N N . VAL A 1 130 ? 15.603 0.279 -11.261 1.00 79.44 130 VAL A N 1
ATOM 1036 C CA . VAL A 1 130 ? 14.190 0.575 -11.484 1.00 79.44 130 VAL A CA 1
ATOM 1037 C C . VAL A 1 130 ? 13.649 1.266 -10.231 1.00 79.44 130 VAL A C 1
ATOM 1039 O O . VAL A 1 130 ? 13.731 0.686 -9.142 1.00 79.44 130 VAL A O 1
ATOM 1042 N N . PRO A 1 131 ? 13.131 2.503 -10.340 1.00 82.50 131 PRO A N 1
ATOM 1043 C CA . PRO A 1 131 ? 12.529 3.194 -9.210 1.00 82.50 131 PRO A CA 1
ATOM 1044 C C . PRO A 1 131 ? 11.224 2.508 -8.802 1.00 82.50 131 PRO A C 1
ATOM 1046 O O . PRO A 1 131 ? 10.457 2.054 -9.651 1.00 82.50 131 PRO A O 1
ATOM 1049 N N . ALA A 1 132 ? 10.963 2.465 -7.499 1.00 86.94 132 ALA A N 1
ATOM 1050 C CA . ALA A 1 132 ? 9.721 1.935 -6.959 1.00 86.94 132 ALA A CA 1
ATOM 1051 C C . ALA A 1 132 ? 9.214 2.802 -5.804 1.00 86.94 132 ALA A C 1
ATOM 1053 O O . ALA A 1 132 ? 9.984 3.219 -4.933 1.00 86.94 132 ALA A O 1
ATOM 1054 N N . SER A 1 133 ? 7.909 3.050 -5.777 1.00 89.62 133 SER A N 1
ATOM 1055 C CA . SER A 1 133 ? 7.245 3.653 -4.623 1.00 89.62 133 SER A CA 1
ATOM 1056 C C . SER A 1 133 ? 7.131 2.627 -3.502 1.00 89.62 133 SER A C 1
ATOM 1058 O O . SER A 1 133 ? 6.701 1.496 -3.725 1.00 89.62 133 SER A O 1
ATOM 1060 N N . MET A 1 134 ? 7.510 3.018 -2.292 1.00 89.75 134 MET A N 1
ATOM 1061 C CA . MET A 1 134 ? 7.414 2.178 -1.101 1.00 89.75 134 MET A CA 1
ATOM 1062 C C . MET A 1 134 ? 6.128 2.514 -0.361 1.00 89.75 134 MET A C 1
ATOM 1064 O O . MET A 1 134 ? 5.858 3.683 -0.076 1.00 89.75 134 MET A O 1
ATOM 1068 N N . LEU A 1 135 ? 5.332 1.492 -0.076 1.00 93.31 135 LEU A N 1
ATOM 1069 C CA . LEU A 1 135 ? 3.978 1.611 0.446 1.00 93.31 135 LEU A CA 1
ATOM 1070 C C . LEU A 1 135 ? 3.786 0.645 1.620 1.00 93.31 135 LEU A C 1
ATOM 1072 O O . LEU A 1 135 ? 4.240 -0.495 1.549 1.00 93.31 135 LEU A O 1
ATOM 1076 N N . LEU A 1 136 ? 3.078 1.074 2.666 1.00 93.88 136 LEU A N 1
ATOM 1077 C CA . LEU A 1 136 ? 2.551 0.179 3.701 1.00 93.88 136 LEU A CA 1
ATOM 1078 C C . LEU A 1 136 ? 1.066 -0.063 3.445 1.00 93.88 136 LEU A C 1
ATOM 1080 O O . LEU A 1 136 ? 0.276 0.882 3.465 1.00 93.88 136 LEU A O 1
ATOM 1084 N N . ALA A 1 137 ? 0.687 -1.312 3.200 1.00 96.06 137 ALA A N 1
ATOM 1085 C CA . ALA A 1 137 ? -0.693 -1.695 2.957 1.00 96.06 137 ALA A CA 1
ATOM 1086 C C . ALA A 1 137 ? -1.530 -1.546 4.230 1.00 96.06 137 ALA A C 1
ATOM 1088 O O . ALA A 1 137 ? -1.223 -2.144 5.261 1.00 96.06 137 ALA A O 1
ATOM 1089 N N . SER A 1 138 ? -2.602 -0.765 4.122 1.00 96.94 138 SER A N 1
ATOM 1090 C CA . SER A 1 138 ? -3.637 -0.655 5.145 1.00 96.94 138 SER A CA 1
ATOM 1091 C C . SER A 1 138 ? -4.784 -1.618 4.845 1.00 96.94 138 SER A C 1
ATOM 1093 O O . SER A 1 138 ? -5.177 -2.398 5.706 1.00 96.94 138 SER A O 1
ATOM 1095 N N . TYR A 1 139 ? -5.260 -1.631 3.598 1.00 96.31 139 TYR A N 1
ATOM 1096 C CA . TYR A 1 139 ? -6.330 -2.514 3.138 1.00 96.31 139 TYR A CA 1
ATOM 1097 C C . TYR A 1 139 ? -6.087 -2.933 1.683 1.00 96.31 139 TYR A C 1
ATOM 1099 O O . TYR A 1 139 ? -5.574 -2.147 0.878 1.00 96.31 139 TYR A O 1
ATOM 1107 N N . ILE A 1 140 ? -6.431 -4.177 1.347 1.00 95.31 140 ILE A N 1
ATOM 1108 C CA . ILE A 1 140 ? -6.226 -4.764 0.018 1.00 95.31 140 ILE A CA 1
ATOM 1109 C C . ILE A 1 140 ? -7.523 -5.428 -0.436 1.00 95.31 140 ILE A C 1
ATOM 1111 O O . ILE A 1 140 ? -8.083 -6.261 0.270 1.00 95.31 140 ILE A O 1
ATOM 1115 N N . GLU A 1 141 ? -7.953 -5.100 -1.651 1.00 94.56 141 GLU A N 1
ATOM 1116 C CA . GLU A 1 141 ? -9.018 -5.803 -2.364 1.00 94.56 141 GLU A CA 1
ATOM 1117 C C . GLU A 1 141 ? -8.394 -6.626 -3.494 1.00 94.56 141 GLU A C 1
ATO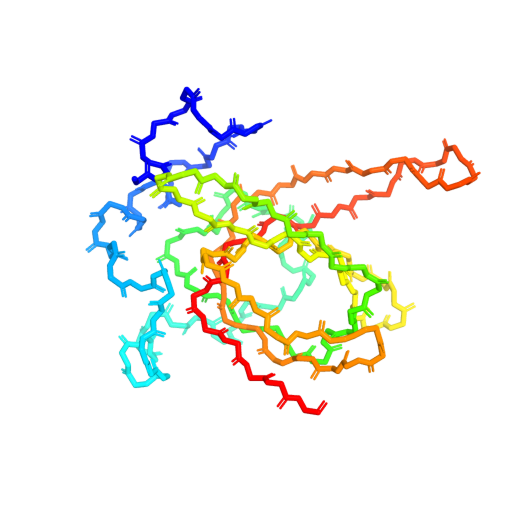M 1119 O O . GLU A 1 141 ? -7.803 -6.061 -4.420 1.00 94.56 141 GLU A O 1
ATOM 1124 N N . VAL A 1 142 ? -8.525 -7.950 -3.429 1.00 91.12 142 VAL A N 1
ATOM 1125 C CA . VAL A 1 142 ? -8.060 -8.871 -4.479 1.00 91.12 142 VAL A CA 1
ATOM 1126 C C . VAL A 1 142 ? -9.172 -9.072 -5.513 1.00 91.12 142 VAL A C 1
ATOM 1128 O O . VAL A 1 142 ? -10.340 -9.195 -5.136 1.00 91.12 142 VAL A O 1
ATOM 1131 N N . LYS A 1 143 ? -8.824 -9.068 -6.804 1.00 84.62 143 LYS A N 1
ATOM 1132 C CA . LYS A 1 143 ? -9.746 -9.231 -7.939 1.00 84.62 143 LYS A CA 1
ATOM 1133 C C . LYS A 1 143 ? -9.313 -10.353 -8.867 1.00 84.62 143 LYS A C 1
ATOM 1135 O O . LYS A 1 143 ? -8.089 -10.472 -9.110 1.00 84.62 143 LYS A O 1
#

Organism: NCBI:txid1076179

Radius of gyration: 14.16 Å; chains: 1; bounding box: 36×31×35 Å

Secondary structure (DSSP, 8-state):
---STTTSSSPPPHHHHHHHHH-GGGTT-S-HHHHGGGEETT--HHHHHH-GGG--SSEEEEEEEEEEEEEEE--SS--EEEEEEEEGGGTEEEEEEEES-----TT-EEEEEEEEEEEEEEE-TTS-EEEEEEEEEEEEEE-

pLDDT: mean 84.16, std 13.66, range [38.47, 97.31]

Sequence (143 aa):
MLSTNDSAPFPIPEKSNTFLSEHTDFFPAQSFEQIQDYIDLTIEPKHLDKSHSSFGDKLVKIDNIRIHQAQFYEDAYLPHTLLLGSNNFGNFTYFIYCIGNVDVYAQDTITLYALPLGKGSYTSTLNSSVPASMLLASYIEVK

Foldseek 3Di:
DCQDPVPDPDDFAPLQNVQCVVCVCLQAPPDCVSQVVQEDAVDDLVNCVPCVNVFRNGKYKDFFWAWADKDWDPDVVWTWIWTWTADPVRPAIATEIHTDDDPDDHGKTKIFTWGFGHKDWDQDPVRDTDIHTYTYTRDMDID